Protein AF-A0A8J3HZW6-F1 (afdb_monomer_lite)

pLDDT: mean 71.27, std 12.31, range [46.78, 88.81]

Structure (mmCIF, N/CA/C/O backbone):
data_AF-A0A8J3HZW6-F1
#
_entry.id   AF-A0A8J3HZW6-F1
#
loop_
_atom_site.group_PDB
_atom_site.id
_atom_site.type_symbol
_atom_site.label_atom_id
_atom_site.label_alt_id
_atom_site.label_comp_id
_atom_site.label_asym_id
_atom_site.label_entity_id
_atom_site.label_seq_id
_atom_site.pdbx_PDB_ins_code
_atom_site.Cartn_x
_atom_site.Cartn_y
_atom_site.Cartn_z
_atom_site.occupancy
_atom_site.B_iso_or_equiv
_atom_site.auth_seq_id
_atom_site.auth_comp_id
_atom_site.auth_asym_id
_atom_site.auth_atom_id
_atom_site.pdbx_PDB_model_num
ATOM 1 N N . MET A 1 1 ? -16.064 56.228 13.243 1.00 58.09 1 MET A N 1
ATOM 2 C CA . MET A 1 1 ? -14.951 55.893 12.318 1.00 58.09 1 MET A CA 1
ATOM 3 C C . MET A 1 1 ? -13.876 54.961 12.899 1.00 58.09 1 MET A C 1
ATOM 5 O O . MET A 1 1 ? -13.275 54.224 12.129 1.00 58.09 1 MET A O 1
ATOM 9 N N . MET A 1 2 ? -13.614 54.930 14.215 1.00 52.06 2 MET A N 1
ATOM 10 C CA . MET A 1 2 ? -12.511 54.122 14.781 1.00 52.06 2 MET A CA 1
ATOM 11 C C . MET A 1 2 ? -12.819 52.610 14.908 1.00 52.06 2 MET A C 1
ATOM 13 O O . MET A 1 2 ? -11.917 51.790 14.765 1.00 52.06 2 MET A O 1
ATOM 17 N N . GLN A 1 3 ? -14.092 52.223 15.068 1.00 58.16 3 GLN A N 1
ATOM 18 C CA . GLN A 1 3 ? -14.517 50.814 15.179 1.00 58.16 3 GLN A CA 1
ATOM 19 C C . GLN A 1 3 ? -14.457 50.010 13.863 1.00 58.16 3 GLN A C 1
ATOM 21 O O . GLN A 1 3 ? -14.382 48.783 13.888 1.00 58.16 3 GLN A O 1
ATOM 26 N N . GLU A 1 4 ? -14.470 50.660 12.695 1.00 58.03 4 GLU A N 1
ATOM 27 C CA . GLU A 1 4 ? -14.373 49.948 11.410 1.00 58.03 4 GLU A CA 1
ATOM 28 C C . GLU A 1 4 ? -12.949 49.487 11.092 1.00 58.03 4 GLU A C 1
ATOM 30 O O . GLU A 1 4 ? -12.763 48.452 10.450 1.00 58.03 4 GLU A O 1
ATOM 35 N N . ARG A 1 5 ? -11.929 50.211 11.571 1.00 58.84 5 ARG A N 1
ATOM 36 C CA . ARG A 1 5 ? -10.522 49.854 11.336 1.00 58.84 5 ARG A CA 1
ATOM 37 C C . ARG A 1 5 ? -10.126 48.584 12.087 1.00 58.84 5 ARG A C 1
ATOM 39 O O . ARG A 1 5 ? -9.452 47.729 11.521 1.00 58.84 5 ARG A O 1
ATOM 46 N N . THR A 1 6 ? -10.611 48.416 13.316 1.00 59.19 6 THR A N 1
ATOM 47 C CA . THR A 1 6 ? -10.345 47.220 14.131 1.00 59.19 6 THR A CA 1
ATOM 48 C C . THR A 1 6 ? -11.049 45.981 13.577 1.00 59.19 6 THR A C 1
ATOM 50 O O . THR A 1 6 ? -10.452 44.906 13.526 1.00 59.19 6 THR A O 1
ATOM 53 N N . ARG A 1 7 ? -12.273 46.130 13.050 1.00 64.25 7 ARG A N 1
ATOM 54 C CA . ARG A 1 7 ? -12.992 45.038 12.368 1.00 64.25 7 ARG A CA 1
ATOM 55 C C . ARG A 1 7 ? -12.285 44.574 11.092 1.00 64.25 7 ARG A C 1
ATOM 57 O O . ARG A 1 7 ? -12.167 43.370 10.870 1.00 64.25 7 ARG A O 1
ATOM 64 N N . ARG A 1 8 ? -11.770 45.505 10.278 1.00 62.09 8 ARG A N 1
ATOM 65 C CA . ARG A 1 8 ? -11.026 45.170 9.049 1.00 62.09 8 ARG A CA 1
ATOM 66 C C . ARG A 1 8 ? -9.687 44.490 9.347 1.00 62.09 8 ARG A C 1
ATOM 68 O O . ARG A 1 8 ? -9.376 43.491 8.703 1.00 62.09 8 ARG A O 1
ATOM 75 N N . ALA A 1 9 ? -8.958 44.954 10.364 1.00 62.00 9 ALA A N 1
ATOM 76 C CA . ALA A 1 9 ? -7.706 44.332 10.798 1.00 62.00 9 ALA A CA 1
ATOM 77 C C . ALA A 1 9 ? -7.917 42.892 11.307 1.00 62.00 9 ALA A C 1
ATOM 79 O O . ALA A 1 9 ? -7.198 41.981 10.897 1.00 62.00 9 ALA A O 1
ATOM 80 N N . GLY A 1 10 ? -8.958 42.651 12.114 1.00 62.94 10 GLY A N 1
ATOM 81 C CA . GLY A 1 10 ? -9.297 41.305 12.594 1.00 62.94 10 GLY A CA 1
ATOM 82 C C . GLY A 1 10 ? -9.735 40.348 11.477 1.00 62.94 10 GLY A C 1
ATOM 83 O O . GLY A 1 10 ? -9.380 39.169 11.485 1.00 62.94 10 GLY A O 1
ATOM 84 N N . GLN A 1 11 ? -10.459 40.848 10.470 1.00 65.38 11 GLN A N 1
ATOM 85 C CA . GLN A 1 11 ? -10.840 40.048 9.301 1.00 65.38 11 GLN A CA 1
ATOM 86 C C . GLN A 1 11 ? -9.652 39.744 8.377 1.00 65.38 11 GLN A C 1
ATOM 88 O O . GLN A 1 11 ? -9.573 38.636 7.845 1.00 65.38 11 GLN A O 1
ATOM 93 N N . GLN A 1 12 ? -8.711 40.678 8.202 1.00 62.41 12 GLN A N 1
ATOM 94 C CA . GLN A 1 12 ? -7.478 40.432 7.445 1.00 62.41 12 GLN A CA 1
ATOM 95 C C . GLN A 1 12 ? -6.556 39.437 8.158 1.00 62.41 12 GLN A C 1
ATOM 97 O O . GLN A 1 12 ? -6.055 38.525 7.504 1.00 62.41 12 GLN A O 1
ATOM 102 N N . ALA A 1 13 ? -6.418 39.530 9.484 1.00 63.19 13 ALA A N 1
ATOM 103 C CA . ALA A 1 13 ? -5.663 38.561 10.279 1.00 63.19 13 ALA A CA 1
ATOM 104 C C . ALA A 1 13 ? -6.270 37.149 10.191 1.00 63.19 13 ALA A C 1
ATOM 106 O O . ALA A 1 13 ? -5.545 36.180 9.972 1.00 63.19 13 ALA A O 1
ATOM 107 N N . LYS A 1 14 ? -7.607 37.020 10.247 1.00 60.03 14 LYS A N 1
ATOM 108 C CA . LYS A 1 14 ? -8.288 35.731 10.023 1.00 60.03 14 LYS A CA 1
ATOM 109 C C . LYS A 1 14 ? -8.059 35.185 8.612 1.00 60.03 14 LYS A C 1
ATOM 111 O O . LYS A 1 14 ? -7.770 34.002 8.464 1.00 60.03 14 LYS A O 1
ATOM 116 N N . LYS A 1 15 ? -8.148 36.022 7.573 1.00 60.12 15 LYS A N 1
ATOM 117 C CA . LYS A 1 15 ? -7.901 35.588 6.185 1.00 60.12 15 LYS A CA 1
ATOM 118 C C . LYS A 1 15 ? -6.449 35.152 5.959 1.00 60.12 15 LYS A C 1
ATOM 120 O O . LYS A 1 15 ? -6.224 34.180 5.244 1.00 60.12 15 LYS A O 1
ATOM 125 N N . GLN A 1 16 ? -5.482 35.812 6.597 1.00 60.66 16 GLN A N 1
ATOM 126 C CA . GLN A 1 16 ? -4.070 35.419 6.549 1.00 60.66 16 GLN A CA 1
ATOM 127 C C . GLN A 1 16 ? -3.800 34.125 7.328 1.00 60.66 16 GLN A C 1
ATOM 129 O O . GLN A 1 16 ? -3.112 33.249 6.813 1.00 60.66 16 GLN A O 1
ATOM 134 N N . ALA A 1 17 ? -4.407 33.947 8.506 1.00 58.44 17 ALA A N 1
ATOM 135 C CA . ALA A 1 17 ? -4.304 32.706 9.278 1.00 58.44 17 ALA A CA 1
ATOM 136 C C . ALA A 1 17 ? -4.840 31.493 8.494 1.00 58.44 17 ALA A C 1
ATOM 138 O O . ALA A 1 17 ? -4.210 30.439 8.472 1.00 58.44 17 ALA A O 1
ATOM 139 N N . VAL A 1 18 ? -5.952 31.661 7.770 1.00 58.66 18 VAL A N 1
ATOM 140 C CA . VAL A 1 18 ? -6.509 30.617 6.889 1.00 58.66 18 VAL A CA 1
ATOM 141 C C . VAL A 1 18 ? -5.581 30.315 5.704 1.00 58.66 18 VAL A C 1
ATOM 143 O O . VAL A 1 18 ? -5.479 29.165 5.285 1.00 58.66 18 VAL A O 1
ATOM 146 N N . HIS A 1 19 ? -4.860 31.312 5.182 1.00 56.38 19 HIS A N 1
ATOM 147 C CA . HIS A 1 19 ? -3.911 31.111 4.082 1.00 56.38 19 HIS A CA 1
ATOM 148 C C . HIS A 1 19 ? -2.627 30.386 4.522 1.00 56.38 19 HIS A C 1
ATOM 150 O O . HIS A 1 19 ? -2.110 29.557 3.775 1.00 56.38 19 HIS A O 1
ATOM 156 N N . LEU A 1 20 ? -2.146 30.635 5.745 1.00 57.66 20 LEU A N 1
ATOM 157 C CA . LEU A 1 20 ? -0.976 29.954 6.321 1.00 57.66 20 LEU A CA 1
ATOM 158 C C . LEU A 1 20 ? -1.249 28.482 6.676 1.00 57.66 20 LEU A C 1
ATOM 160 O O . LEU A 1 20 ? -0.327 27.669 6.686 1.00 57.66 20 LEU A O 1
ATOM 164 N N . LEU A 1 21 ? -2.513 28.117 6.903 1.00 56.38 21 LEU A N 1
ATOM 165 C CA . LEU A 1 21 ? -2.958 26.733 7.107 1.00 56.38 21 LEU A CA 1
ATOM 166 C C . LEU A 1 21 ? -3.125 25.943 5.795 1.00 56.38 21 LEU A C 1
ATOM 168 O O . LEU A 1 21 ? -3.406 24.749 5.836 1.00 56.38 21 LEU A O 1
ATOM 172 N N . ARG A 1 22 ? -2.962 26.585 4.628 1.00 52.19 22 ARG A N 1
ATOM 173 C CA . ARG A 1 22 ? -3.269 25.993 3.313 1.00 52.19 22 ARG A CA 1
ATOM 174 C C . ARG A 1 22 ? -2.065 25.365 2.600 1.00 52.19 22 ARG A C 1
ATOM 176 O O . ARG A 1 22 ? -2.226 24.817 1.513 1.00 52.19 22 ARG A O 1
ATOM 183 N N . HIS A 1 23 ? -0.873 25.414 3.192 1.00 51.62 23 HIS A N 1
ATOM 184 C CA . HIS A 1 23 ? 0.273 24.666 2.679 1.00 51.62 23 HIS A CA 1
ATOM 185 C C . HIS A 1 23 ? 0.288 23.267 3.306 1.00 51.62 23 HIS A C 1
ATOM 187 O O . HIS A 1 23 ? 0.544 23.173 4.509 1.00 51.62 23 HIS A O 1
ATOM 193 N N . PRO A 1 24 ? 0.054 22.184 2.534 1.00 51.69 24 PRO A N 1
ATOM 194 C CA . PRO A 1 24 ? 0.265 20.837 3.043 1.00 51.69 24 PRO A CA 1
ATOM 195 C C . PRO A 1 24 ? 1.739 20.739 3.430 1.00 51.69 24 PRO A C 1
ATOM 197 O O . PRO A 1 24 ? 2.639 20.860 2.592 1.00 51.69 24 PRO A O 1
ATOM 200 N N . LYS A 1 25 ? 2.004 20.631 4.733 1.00 60.66 25 LYS A N 1
ATOM 201 C CA . LYS A 1 25 ? 3.372 20.567 5.243 1.00 60.66 25 LYS A CA 1
ATOM 202 C C . LYS A 1 25 ? 3.976 19.308 4.640 1.00 60.66 25 LYS A C 1
ATOM 204 O O . LYS A 1 25 ? 3.438 18.228 4.829 1.00 60.66 25 LYS A O 1
ATOM 209 N N . ARG A 1 26 ? 5.098 19.411 3.924 1.00 57.94 26 ARG A N 1
ATOM 210 C CA . ARG A 1 26 ? 5.786 18.248 3.316 1.00 57.94 26 ARG A CA 1
ATOM 211 C C . ARG A 1 26 ? 6.019 17.103 4.319 1.00 57.94 26 ARG A C 1
ATOM 213 O O . ARG A 1 26 ? 6.023 15.936 3.952 1.00 57.94 26 ARG A O 1
ATOM 220 N N . LEU A 1 27 ? 6.141 17.453 5.599 1.00 57.59 27 LEU A N 1
ATOM 221 C CA . LEU A 1 27 ? 6.213 16.521 6.722 1.00 57.59 27 LEU A CA 1
ATOM 222 C C . LEU A 1 27 ? 4.940 15.684 6.904 1.00 57.59 27 LEU A C 1
ATOM 224 O O . LEU A 1 27 ? 5.034 14.514 7.241 1.00 57.59 27 LEU A O 1
ATOM 228 N N . GLU A 1 28 ? 3.759 16.242 6.659 1.00 61.00 28 GLU A N 1
ATOM 229 C CA . GLU A 1 28 ? 2.468 15.558 6.768 1.00 61.00 28 GLU A CA 1
ATOM 230 C C . GLU A 1 28 ? 2.351 14.398 5.770 1.00 61.00 28 GLU A C 1
ATOM 232 O O . GLU A 1 28 ? 1.830 13.345 6.122 1.00 61.00 28 GLU A O 1
ATOM 237 N N . ILE A 1 29 ? 2.945 14.543 4.579 1.00 60.16 29 ILE A N 1
ATOM 238 C CA . ILE A 1 29 ? 3.052 13.479 3.567 1.00 60.16 29 ILE A CA 1
ATOM 239 C C . ILE A 1 29 ? 3.968 12.348 4.067 1.00 60.16 29 ILE A C 1
ATOM 241 O O . ILE A 1 29 ? 3.608 11.174 3.978 1.00 60.16 29 ILE A O 1
ATOM 245 N N . LEU A 1 30 ? 5.118 12.685 4.667 1.00 61.97 30 LEU A N 1
ATOM 246 C CA . LEU A 1 30 ? 6.028 11.700 5.270 1.00 61.97 30 LEU A CA 1
ATOM 247 C C . LEU A 1 30 ? 5.378 10.968 6.454 1.00 61.97 30 LEU A C 1
ATOM 249 O O . LEU A 1 30 ? 5.458 9.743 6.562 1.00 61.97 30 LEU A O 1
ATOM 253 N N . PHE A 1 31 ? 4.680 11.706 7.320 1.00 65.19 31 PHE A N 1
ATOM 254 C CA . PHE A 1 31 ? 3.903 11.127 8.414 1.00 65.19 31 PHE A CA 1
ATOM 255 C C . PHE A 1 31 ? 2.781 10.229 7.895 1.00 65.19 31 PHE A C 1
ATOM 257 O O . PHE A 1 31 ? 2.489 9.214 8.528 1.00 65.19 31 PHE A O 1
ATOM 264 N N . HIS A 1 32 ? 2.176 10.558 6.753 1.00 71.56 32 HIS A N 1
ATOM 265 C CA . HIS A 1 32 ? 1.175 9.712 6.118 1.00 71.56 32 HIS A CA 1
ATOM 266 C C . HIS A 1 32 ? 1.775 8.359 5.736 1.00 71.56 32 HIS A C 1
ATOM 268 O O . HIS A 1 32 ? 1.218 7.331 6.101 1.00 71.56 32 HIS A O 1
ATOM 274 N N . PHE A 1 33 ? 2.964 8.345 5.129 1.00 69.25 33 PHE A N 1
ATOM 275 C CA . PHE A 1 33 ? 3.650 7.108 4.744 1.00 69.25 33 PHE A CA 1
ATOM 276 C C . PHE A 1 33 ? 3.934 6.192 5.946 1.00 69.25 33 PHE A C 1
ATOM 278 O O . PHE A 1 33 ? 3.634 4.997 5.919 1.00 69.25 33 PHE A O 1
ATOM 285 N N . ILE A 1 34 ? 4.434 6.766 7.047 1.00 77.56 34 ILE A N 1
ATOM 286 C CA . ILE A 1 34 ? 4.693 6.031 8.297 1.00 77.56 34 ILE A CA 1
ATOM 287 C C . ILE A 1 34 ? 3.387 5.472 8.884 1.00 77.56 34 ILE A C 1
ATOM 289 O O . ILE A 1 34 ? 3.334 4.315 9.313 1.00 77.56 34 ILE A O 1
ATOM 293 N N . LYS A 1 35 ? 2.312 6.271 8.898 1.00 75.94 35 LYS A N 1
ATOM 294 C CA . LYS A 1 35 ? 1.003 5.841 9.410 1.00 75.94 35 LYS A CA 1
ATOM 295 C C . LYS A 1 35 ? 0.377 4.753 8.539 1.00 75.94 35 LYS A C 1
ATOM 297 O O . LYS A 1 35 ? -0.151 3.790 9.091 1.00 75.94 35 LYS A O 1
ATOM 302 N N . THR A 1 36 ? 0.501 4.846 7.217 1.00 78.31 36 THR A N 1
ATOM 303 C CA . THR A 1 36 ? 0.049 3.815 6.275 1.00 78.31 36 THR A CA 1
ATOM 304 C C . THR A 1 36 ? 0.795 2.503 6.502 1.00 78.31 36 THR A C 1
ATOM 306 O O . THR A 1 36 ? 0.163 1.455 6.610 1.00 78.31 36 THR A O 1
ATOM 309 N N . GLY A 1 37 ? 2.118 2.539 6.692 1.00 81.44 37 GLY A N 1
ATOM 310 C CA . GLY A 1 37 ? 2.889 1.341 7.046 1.00 81.44 37 GLY A CA 1
ATOM 311 C C . GLY A 1 37 ? 2.429 0.712 8.368 1.00 81.44 37 GLY A C 1
ATOM 312 O O . GLY A 1 37 ? 2.278 -0.507 8.474 1.00 81.44 37 GLY A O 1
ATOM 313 N N . LYS A 1 38 ? 2.125 1.541 9.375 1.00 83.50 38 LYS A N 1
ATOM 314 C CA . LYS A 1 38 ? 1.579 1.083 10.663 1.00 83.50 38 LYS A CA 1
ATOM 315 C C . LYS A 1 38 ? 0.184 0.460 10.514 1.00 83.50 38 LYS A C 1
ATOM 317 O O . LYS A 1 38 ? -0.088 -0.551 11.161 1.00 83.50 38 LYS A O 1
ATOM 322 N N . LEU A 1 39 ? -0.667 1.030 9.660 1.00 84.38 39 LEU A N 1
ATOM 323 C CA . LEU A 1 39 ? -1.996 0.511 9.328 1.00 84.38 39 LEU A CA 1
ATOM 324 C C . LEU A 1 39 ? -1.901 -0.867 8.670 1.00 84.38 39 LEU A C 1
ATOM 326 O O . LEU A 1 39 ? -2.501 -1.820 9.163 1.00 84.38 39 LEU A O 1
ATOM 330 N N . VAL A 1 40 ? -1.079 -0.993 7.624 1.00 84.62 40 VAL A N 1
ATOM 331 C CA . VAL A 1 40 ? -0.828 -2.270 6.937 1.00 84.62 40 VAL A CA 1
ATOM 332 C C . VAL A 1 40 ? -0.323 -3.319 7.926 1.00 84.62 40 VAL A C 1
ATOM 334 O O . VAL A 1 40 ? -0.853 -4.426 7.974 1.00 84.62 40 VAL A O 1
ATOM 337 N N . LYS A 1 41 ? 0.642 -2.968 8.785 1.00 86.50 41 LYS A N 1
ATOM 338 C CA . LYS A 1 41 ? 1.152 -3.887 9.811 1.00 86.50 41 LYS A CA 1
ATOM 339 C C . LYS A 1 41 ? 0.046 -4.373 10.753 1.00 86.50 41 LYS A C 1
ATOM 341 O O . LYS A 1 41 ? -0.012 -5.568 11.035 1.00 86.50 41 LYS A O 1
ATOM 346 N N . ARG A 1 42 ? -0.834 -3.484 11.237 1.00 85.56 42 ARG A N 1
ATOM 347 C CA . ARG A 1 42 ? -1.959 -3.880 12.106 1.00 85.56 42 ARG A CA 1
ATOM 348 C C . ARG A 1 42 ? -2.933 -4.813 11.383 1.00 85.56 42 ARG A C 1
ATOM 350 O O . ARG A 1 42 ? -3.306 -5.828 11.960 1.00 85.56 42 ARG A O 1
ATOM 357 N N . LEU A 1 43 ? -3.254 -4.538 10.119 1.00 84.56 43 LEU A N 1
ATOM 358 C CA . LEU A 1 43 ? -4.123 -5.393 9.299 1.00 84.56 43 LEU A CA 1
ATOM 359 C C . LEU A 1 43 ? -3.522 -6.784 9.044 1.00 84.56 43 LEU A C 1
ATOM 361 O O . LEU A 1 43 ? -4.231 -7.789 9.083 1.00 84.56 43 LEU A O 1
ATOM 365 N N . LEU A 1 44 ? -2.208 -6.866 8.822 1.00 85.31 44 LEU A N 1
ATOM 366 C CA . LEU A 1 44 ? -1.518 -8.143 8.627 1.00 85.31 44 LEU A CA 1
ATOM 367 C C . LEU A 1 44 ? -1.470 -8.986 9.910 1.00 85.31 44 LEU A C 1
ATOM 369 O O . LEU A 1 44 ? -1.555 -10.213 9.839 1.00 85.31 44 LEU A O 1
ATOM 373 N N . VAL A 1 45 ? -1.387 -8.354 11.082 1.00 88.81 45 VAL A N 1
ATOM 374 C CA . VAL A 1 45 ? -1.360 -9.051 12.381 1.00 88.81 45 VAL A CA 1
ATOM 375 C C . VAL A 1 45 ? -2.769 -9.388 12.891 1.00 88.81 45 VAL A C 1
ATOM 377 O O . VAL A 1 45 ? -2.928 -10.380 13.600 1.00 88.81 45 VAL A O 1
ATOM 380 N N . ASP A 1 46 ? -3.808 -8.643 12.498 1.00 86.00 46 ASP 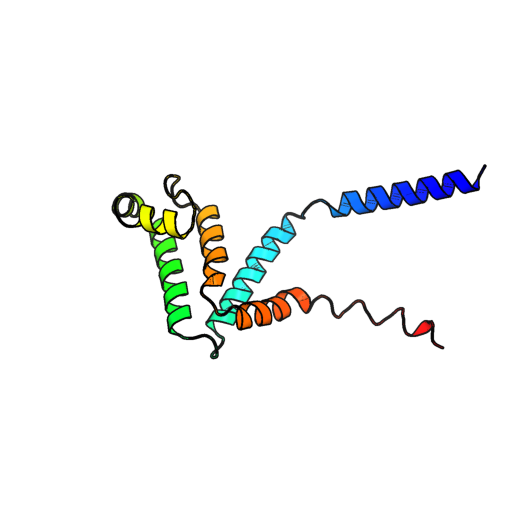A N 1
ATOM 381 C CA . ASP A 1 46 ? -5.182 -8.871 12.965 1.00 86.00 46 ASP A CA 1
ATOM 382 C C . ASP A 1 46 ? -5.698 -10.260 12.549 1.00 86.00 46 ASP A C 1
ATOM 384 O O . ASP A 1 46 ? -5.786 -10.594 11.365 1.00 86.00 46 ASP A O 1
ATOM 388 N N . ARG A 1 47 ? -6.042 -11.098 13.532 1.00 86.12 47 ARG A N 1
ATOM 389 C CA . ARG A 1 47 ? -6.520 -12.473 13.322 1.00 86.12 47 ARG A CA 1
ATOM 390 C C . ARG A 1 47 ? -7.892 -12.528 12.639 1.00 86.12 47 ARG A C 1
ATOM 392 O O . ARG A 1 47 ? -8.213 -13.549 12.040 1.00 86.12 47 ARG A O 1
ATOM 399 N N . ARG A 1 48 ? -8.676 -11.445 12.703 1.00 87.12 48 ARG A N 1
ATOM 400 C CA . ARG A 1 48 ? -10.002 -11.329 12.073 1.00 87.12 48 ARG A CA 1
ATOM 401 C C . ARG A 1 48 ? -9.912 -11.159 10.555 1.00 87.12 48 ARG A C 1
ATOM 403 O O . ARG A 1 48 ? -10.862 -11.474 9.845 1.00 87.12 48 ARG A O 1
ATOM 410 N N . VAL A 1 49 ? -8.765 -10.705 10.042 1.00 86.06 49 VAL A N 1
ATOM 411 C CA . VAL A 1 49 ? -8.532 -10.569 8.601 1.00 86.06 49 VAL A CA 1
ATOM 412 C C . VAL A 1 49 ? -8.233 -11.949 7.992 1.00 86.06 49 VAL A C 1
ATOM 414 O O . VAL A 1 49 ? -7.279 -12.605 8.423 1.00 86.06 49 VAL A O 1
ATOM 417 N N . PRO A 1 50 ? -8.979 -12.387 6.957 1.00 87.88 50 PRO A N 1
ATOM 418 C CA . PRO A 1 50 ? -8.757 -13.675 6.303 1.00 87.8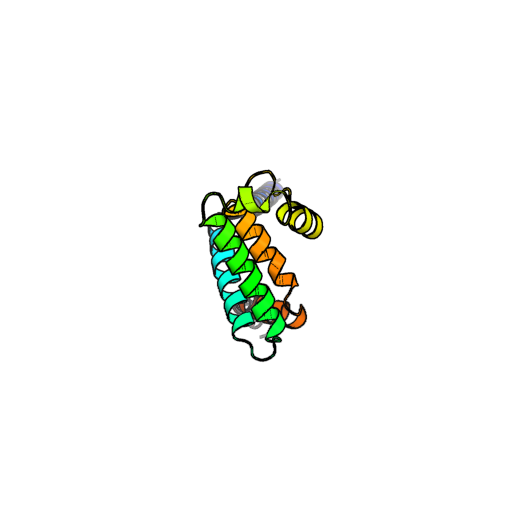8 50 PRO A CA 1
ATOM 419 C C . PRO A 1 50 ? -7.320 -13.847 5.799 1.00 87.88 50 PRO A C 1
ATOM 421 O O . PRO A 1 50 ? -6.785 -12.968 5.118 1.00 87.88 50 PRO A O 1
ATOM 424 N N . ALA A 1 51 ? -6.720 -15.012 6.061 1.00 87.88 51 ALA A N 1
ATOM 425 C CA . ALA A 1 51 ? -5.351 -15.323 5.639 1.00 87.88 51 ALA A CA 1
ATOM 426 C C . ALA A 1 51 ? -5.162 -15.187 4.119 1.00 87.88 51 ALA A C 1
ATOM 428 O O . ALA A 1 51 ? -4.155 -14.642 3.679 1.00 87.88 51 ALA A O 1
ATOM 429 N N . LEU A 1 52 ? -6.169 -15.575 3.327 1.00 87.06 52 LEU A N 1
ATOM 430 C CA . LEU A 1 52 ? -6.141 -15.439 1.869 1.00 87.06 52 LEU A CA 1
ATOM 431 C C . LEU A 1 52 ? -5.919 -13.988 1.417 1.00 87.06 52 LEU A C 1
ATOM 433 O O . LEU A 1 52 ? -5.136 -13.746 0.507 1.00 87.06 52 LEU A O 1
ATOM 437 N N . ARG A 1 53 ? -6.547 -13.009 2.082 1.00 85.69 53 ARG A N 1
ATOM 438 C CA . ARG A 1 53 ? -6.377 -11.584 1.749 1.00 85.69 53 ARG A CA 1
ATOM 439 C C . ARG A 1 53 ? -4.983 -11.078 2.115 1.00 85.69 53 ARG A C 1
ATOM 441 O O . ARG A 1 53 ? -4.414 -10.283 1.377 1.00 85.69 53 ARG A O 1
ATOM 448 N N . LYS A 1 54 ? -4.409 -11.577 3.214 1.00 87.62 54 LYS A N 1
ATOM 449 C CA . LYS A 1 54 ? -3.027 -11.264 3.618 1.00 87.62 54 LYS A CA 1
ATOM 450 C C . LYS A 1 54 ? -2.016 -11.826 2.626 1.00 87.62 54 LYS A C 1
ATOM 452 O O . LYS A 1 54 ? -1.083 -11.122 2.260 1.00 87.62 54 LYS A O 1
ATOM 457 N N . VAL A 1 55 ? -2.225 -13.067 2.182 1.00 87.75 55 VAL A N 1
ATOM 458 C CA . VAL A 1 55 ? -1.385 -13.717 1.168 1.00 87.75 55 VAL A CA 1
ATOM 459 C C . VAL A 1 55 ? -1.526 -13.010 -0.176 1.00 87.75 55 VAL A C 1
ATOM 461 O O . VAL A 1 55 ? -0.513 -12.728 -0.797 1.00 87.75 55 VAL A O 1
ATOM 464 N N . ALA A 1 56 ? -2.741 -12.644 -0.595 1.00 86.94 56 ALA A N 1
ATOM 465 C CA . ALA A 1 56 ? -2.955 -11.876 -1.821 1.00 86.94 56 ALA A CA 1
ATOM 466 C C . ALA A 1 56 ? -2.255 -10.508 -1.767 1.00 86.94 56 ALA A C 1
ATOM 468 O O . ALA A 1 56 ? -1.525 -10.154 -2.688 1.00 86.94 56 ALA A O 1
ATOM 469 N N . PHE A 1 57 ? -2.407 -9.768 -0.663 1.00 86.31 57 PHE A N 1
ATOM 470 C CA . PHE A 1 57 ? -1.716 -8.494 -0.461 1.00 86.31 57 PHE A CA 1
ATOM 471 C C . PHE A 1 57 ? -0.192 -8.665 -0.478 1.00 86.31 57 PHE A C 1
ATOM 473 O O . PHE A 1 57 ? 0.499 -7.997 -1.242 1.00 86.31 57 PHE A O 1
ATOM 480 N N . GLY A 1 58 ? 0.336 -9.587 0.330 1.00 86.56 58 GLY A N 1
ATOM 481 C CA . GLY A 1 58 ? 1.773 -9.848 0.409 1.00 86.56 58 GLY A CA 1
ATOM 482 C C . GLY A 1 58 ? 2.355 -10.340 -0.915 1.00 86.56 58 GLY A C 1
ATOM 483 O O . GLY A 1 58 ? 3.438 -9.909 -1.293 1.00 86.56 58 GLY A O 1
ATOM 484 N N . GLY A 1 59 ? 1.619 -11.182 -1.642 1.00 86.69 59 GLY A N 1
ATOM 485 C CA . GLY A 1 59 ? 2.011 -11.710 -2.944 1.00 86.69 59 GLY A CA 1
ATOM 486 C C . GLY A 1 59 ? 2.121 -10.620 -4.002 1.00 86.69 59 GLY A C 1
ATOM 487 O O . GLY A 1 59 ? 3.131 -10.554 -4.694 1.00 86.69 59 GLY A O 1
ATOM 488 N N . VAL A 1 60 ? 1.140 -9.718 -4.088 1.00 84.31 60 VAL A N 1
ATOM 489 C CA . VAL A 1 60 ? 1.206 -8.605 -5.046 1.00 84.31 60 VAL A CA 1
ATOM 490 C C . VAL A 1 60 ? 2.282 -7.594 -4.649 1.00 84.31 60 VAL A C 1
ATOM 492 O O . VAL A 1 60 ? 3.021 -7.142 -5.516 1.00 84.31 60 VAL A O 1
ATOM 495 N N . VAL A 1 61 ? 2.449 -7.280 -3.359 1.00 85.00 61 VAL A N 1
ATOM 496 C CA . VAL A 1 61 ? 3.548 -6.406 -2.905 1.00 85.00 61 VAL A CA 1
ATOM 497 C C . VAL A 1 61 ? 4.910 -7.016 -3.245 1.00 85.00 61 VAL A C 1
ATOM 499 O O . VAL A 1 61 ? 5.772 -6.317 -3.770 1.00 85.00 61 VAL A O 1
ATOM 502 N N . ALA A 1 62 ? 5.103 -8.312 -2.990 1.00 87.31 62 ALA A N 1
ATOM 503 C CA . ALA A 1 62 ? 6.338 -9.012 -3.331 1.00 87.31 62 ALA A CA 1
ATOM 504 C C . ALA A 1 62 ? 6.572 -9.053 -4.847 1.00 87.31 62 ALA A C 1
ATOM 506 O O . ALA A 1 62 ? 7.694 -8.837 -5.291 1.00 87.31 62 ALA A O 1
ATOM 507 N N . PHE A 1 63 ? 5.521 -9.271 -5.639 1.00 85.44 63 PHE A N 1
ATOM 508 C CA . PHE A 1 63 ? 5.587 -9.240 -7.098 1.00 85.44 63 PHE A CA 1
ATOM 509 C C . PHE A 1 63 ? 5.977 -7.854 -7.631 1.00 85.44 63 PHE A C 1
ATOM 511 O O . PHE A 1 63 ? 6.876 -7.749 -8.460 1.00 85.44 63 PHE A O 1
ATOM 518 N N . LEU A 1 64 ? 5.371 -6.783 -7.111 1.00 82.25 64 LEU A N 1
ATOM 519 C CA . LEU A 1 64 ? 5.727 -5.408 -7.473 1.00 82.25 64 LEU A CA 1
ATOM 520 C C . LEU A 1 64 ? 7.161 -5.056 -7.049 1.00 82.25 64 LEU A C 1
ATOM 522 O O . LEU A 1 64 ? 7.873 -4.393 -7.793 1.00 82.25 64 LEU A O 1
ATOM 526 N N . LEU A 1 65 ? 7.615 -5.524 -5.883 1.00 85.81 65 LEU A N 1
ATOM 527 C CA . LEU A 1 65 ? 9.013 -5.363 -5.472 1.00 85.81 65 LEU A CA 1
ATOM 528 C C . LEU A 1 65 ? 9.970 -6.144 -6.376 1.00 85.81 65 LEU A C 1
ATOM 530 O O . LEU A 1 65 ? 11.039 -5.636 -6.692 1.00 85.81 65 LEU A O 1
ATOM 534 N N . ALA A 1 66 ? 9.601 -7.353 -6.803 1.00 85.38 66 ALA A N 1
ATOM 535 C CA . ALA A 1 66 ? 10.397 -8.134 -7.743 1.00 85.38 66 ALA A CA 1
ATOM 536 C C . ALA A 1 66 ? 10.523 -7.410 -9.090 1.00 85.38 66 ALA A C 1
ATOM 538 O O . ALA A 1 66 ? 11.630 -7.302 -9.600 1.00 85.38 66 ALA A O 1
ATOM 539 N N . LEU A 1 67 ? 9.429 -6.844 -9.610 1.00 82.00 67 LEU A N 1
ATOM 540 C CA . LEU A 1 67 ? 9.449 -5.992 -10.805 1.00 82.00 67 LEU A CA 1
ATOM 541 C C . LEU A 1 67 ? 10.377 -4.782 -10.653 1.00 82.00 67 LEU A C 1
ATOM 543 O O . LEU A 1 67 ? 11.072 -4.435 -11.596 1.00 82.00 67 LEU A O 1
ATOM 547 N N . LEU A 1 68 ? 10.401 -4.160 -9.472 1.00 82.62 68 LEU A N 1
ATOM 548 C CA . LEU A 1 68 ? 11.178 -2.945 -9.222 1.00 82.62 68 LEU A CA 1
ATOM 549 C C . LEU A 1 68 ? 12.672 -3.205 -8.965 1.00 82.62 68 LEU A C 1
ATOM 551 O O . LEU A 1 68 ? 13.508 -2.346 -9.233 1.00 82.62 68 LEU A O 1
ATOM 555 N N . LEU A 1 69 ? 13.013 -4.355 -8.378 1.00 85.50 69 LEU A N 1
ATOM 556 C CA . LEU A 1 69 ? 14.378 -4.679 -7.949 1.00 85.50 69 LEU A CA 1
ATOM 557 C C . LEU A 1 69 ? 15.123 -5.593 -8.924 1.00 85.50 69 LEU A C 1
ATOM 559 O O . LEU A 1 69 ? 16.353 -5.618 -8.894 1.00 85.50 69 LEU A O 1
ATOM 563 N N . ILE A 1 70 ? 14.403 -6.367 -9.741 1.00 84.81 70 ILE A N 1
ATOM 564 C CA . ILE A 1 70 ? 14.997 -7.268 -10.727 1.00 84.81 70 ILE A CA 1
ATOM 565 C C . ILE A 1 70 ? 15.017 -6.540 -12.076 1.00 84.81 70 ILE A C 1
ATOM 567 O O . ILE A 1 70 ? 13.959 -6.388 -12.692 1.00 84.81 70 ILE A O 1
ATOM 571 N N . PRO A 1 71 ? 16.196 -6.104 -12.553 1.00 73.81 71 PRO A N 1
ATOM 572 C CA . PRO A 1 71 ? 16.304 -5.488 -13.869 1.00 73.81 71 PRO A CA 1
ATOM 573 C C . PRO A 1 71 ? 15.826 -6.463 -14.955 1.00 73.81 71 PRO A C 1
ATOM 575 O O . PRO A 1 71 ? 15.965 -7.678 -14.813 1.00 73.8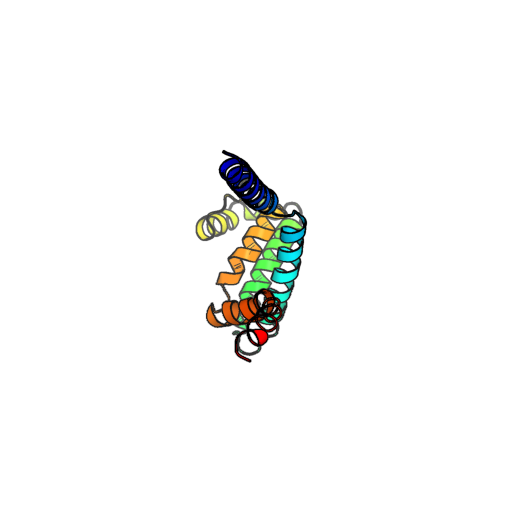1 71 PRO A O 1
ATOM 578 N N . ASP A 1 72 ? 15.231 -5.924 -16.020 1.00 76.62 72 ASP A N 1
ATOM 579 C CA . ASP A 1 72 ? 14.693 -6.650 -17.184 1.00 76.62 72 ASP A CA 1
ATOM 580 C C . ASP A 1 72 ? 13.456 -7.539 -16.932 1.00 76.62 72 ASP A C 1
ATOM 582 O O . ASP A 1 72 ? 12.880 -8.085 -17.880 1.00 76.62 72 ASP A O 1
ATOM 586 N N . LEU A 1 73 ? 12.969 -7.650 -15.689 1.00 75.81 73 LEU A N 1
ATOM 587 C CA . LEU A 1 73 ? 11.749 -8.412 -15.393 1.00 75.81 73 LEU A CA 1
ATOM 588 C C . LEU A 1 73 ? 10.499 -7.748 -15.988 1.00 75.81 73 LEU A C 1
ATOM 590 O O . LEU A 1 73 ? 9.580 -8.423 -16.453 1.00 75.81 73 LEU A O 1
ATOM 594 N N . GLU A 1 74 ? 10.479 -6.419 -16.009 1.00 69.94 74 GLU A N 1
ATOM 595 C CA . GLU A 1 74 ? 9.428 -5.627 -16.644 1.00 69.94 74 GLU A CA 1
ATOM 596 C C . GLU A 1 74 ? 9.359 -5.865 -18.155 1.00 69.94 74 GLU A C 1
ATOM 598 O O . GLU A 1 74 ? 8.267 -6.038 -18.684 1.00 69.94 74 GLU A O 1
ATOM 603 N N . VAL A 1 75 ? 10.502 -5.991 -18.835 1.00 72.62 75 VAL A N 1
ATOM 604 C CA . VAL A 1 75 ? 10.570 -6.274 -20.278 1.00 72.62 75 VAL A CA 1
ATOM 605 C C . VAL A 1 75 ? 10.017 -7.667 -20.579 1.00 72.62 75 VAL A C 1
ATOM 607 O O . VAL A 1 75 ? 9.260 -7.844 -21.534 1.00 72.62 75 VAL A O 1
ATOM 610 N N . LEU A 1 76 ? 10.332 -8.648 -19.727 1.00 77.06 76 LEU A N 1
ATOM 611 C CA . LEU A 1 76 ? 9.814 -10.013 -19.841 1.00 77.06 76 LEU A CA 1
ATOM 612 C C . LEU A 1 76 ? 8.285 -10.079 -19.664 1.00 77.06 76 LEU A C 1
ATOM 614 O O . LEU A 1 76 ? 7.621 -10.913 -20.280 1.00 77.06 76 LEU A O 1
ATOM 618 N N . LEU A 1 77 ? 7.722 -9.205 -18.825 1.00 72.75 77 LEU A N 1
ATOM 619 C CA . LEU A 1 77 ? 6.308 -9.218 -18.433 1.00 72.75 77 LEU A CA 1
ATOM 620 C C . LEU A 1 77 ? 5.446 -8.162 -19.148 1.00 72.75 77 LEU A C 1
ATOM 622 O O . LEU A 1 77 ? 4.213 -8.239 -19.083 1.00 72.75 77 LEU A O 1
ATOM 626 N N . ALA A 1 78 ? 6.067 -7.222 -19.865 1.00 69.19 78 ALA A N 1
ATOM 627 C CA . ALA A 1 78 ? 5.418 -6.123 -20.583 1.00 69.19 78 ALA A CA 1
ATOM 628 C C . ALA A 1 78 ? 4.396 -6.587 -21.621 1.00 69.19 78 ALA A C 1
ATOM 630 O O . ALA A 1 78 ? 3.386 -5.921 -21.824 1.00 69.19 78 ALA A O 1
ATOM 631 N N . GLY A 1 79 ? 4.622 -7.744 -22.246 1.00 68.38 79 GLY A N 1
ATOM 632 C CA . GLY A 1 79 ? 3.734 -8.264 -23.287 1.00 68.38 79 GLY A CA 1
ATOM 633 C C . GLY A 1 79 ? 2.535 -9.074 -22.786 1.00 68.38 79 GLY A C 1
ATOM 634 O O . GLY A 1 79 ? 1.637 -9.354 -23.573 1.00 68.38 79 GLY A O 1
ATOM 635 N N . THR A 1 80 ? 2.510 -9.496 -21.519 1.00 71.38 80 THR A N 1
ATOM 636 C CA . THR A 1 80 ? 1.556 -10.522 -21.050 1.00 71.38 80 THR A CA 1
ATOM 637 C C . THR A 1 80 ? 0.824 -10.139 -19.774 1.00 71.38 80 THR A C 1
ATOM 639 O O . THR A 1 80 ? -0.386 -10.327 -19.683 1.00 71.38 80 THR A O 1
ATOM 642 N N . VAL A 1 81 ? 1.536 -9.598 -18.786 1.00 69.62 81 VAL A N 1
ATOM 643 C CA . VAL A 1 81 ? 1.003 -9.406 -17.431 1.00 69.62 81 VAL A CA 1
ATOM 644 C C . VAL A 1 81 ? 0.745 -7.932 -17.136 1.00 69.62 81 VAL A C 1
ATOM 646 O O . VAL A 1 81 ? -0.303 -7.592 -16.586 1.00 69.62 81 VAL A O 1
ATOM 649 N N . LEU A 1 82 ? 1.657 -7.042 -17.540 1.00 68.94 82 LEU A N 1
ATOM 650 C CA . LEU A 1 82 ? 1.517 -5.604 -17.286 1.00 68.94 82 LEU A CA 1
ATOM 651 C C . LEU A 1 82 ? 0.266 -4.971 -17.931 1.00 68.94 82 LEU A C 1
ATOM 653 O O . LEU A 1 82 ? -0.379 -4.187 -17.239 1.00 68.94 82 LEU A O 1
ATOM 657 N N . PRO A 1 83 ? -0.173 -5.323 -19.157 1.00 70.50 83 PRO A N 1
ATOM 658 C CA . PRO A 1 83 ? -1.378 -4.731 -19.748 1.00 70.50 83 PRO A CA 1
ATOM 659 C C . PRO A 1 83 ? -2.645 -5.041 -18.940 1.00 70.50 83 PRO A C 1
ATOM 661 O O . PRO A 1 83 ? -3.447 -4.152 -18.667 1.00 70.50 83 PRO A O 1
ATOM 664 N N . VAL A 1 84 ? -2.780 -6.289 -18.480 1.00 73.81 84 VAL A N 1
ATOM 665 C CA . VAL A 1 84 ? -3.934 -6.747 -17.691 1.00 73.81 84 VAL A CA 1
ATOM 666 C C . VAL A 1 84 ? -3.963 -6.063 -16.325 1.00 73.81 84 VAL A C 1
ATOM 668 O O . VAL A 1 84 ? -5.006 -5.597 -15.872 1.00 73.81 84 VAL A O 1
ATOM 671 N N . ILE A 1 85 ? -2.808 -5.970 -15.662 1.00 68.25 85 ILE A N 1
ATOM 672 C CA . ILE A 1 85 ? -2.686 -5.286 -14.370 1.00 68.25 85 ILE A CA 1
ATOM 673 C C . ILE A 1 85 ? -2.968 -3.784 -14.530 1.00 68.25 85 ILE A C 1
ATOM 675 O O . ILE A 1 85 ? -3.680 -3.211 -13.704 1.00 68.25 85 ILE A O 1
ATOM 679 N N . GLY A 1 86 ? -2.450 -3.162 -15.592 1.00 66.12 86 GLY A N 1
ATOM 680 C CA . GLY A 1 86 ? -2.657 -1.749 -15.904 1.00 66.12 86 GLY A CA 1
ATOM 681 C C . GLY A 1 86 ? -4.127 -1.409 -16.149 1.00 66.12 86 GLY A C 1
ATOM 682 O O . GLY A 1 86 ? -4.615 -0.414 -15.617 1.00 66.12 86 GLY A O 1
ATOM 683 N N . GLU A 1 87 ? -4.861 -2.268 -16.859 1.00 70.81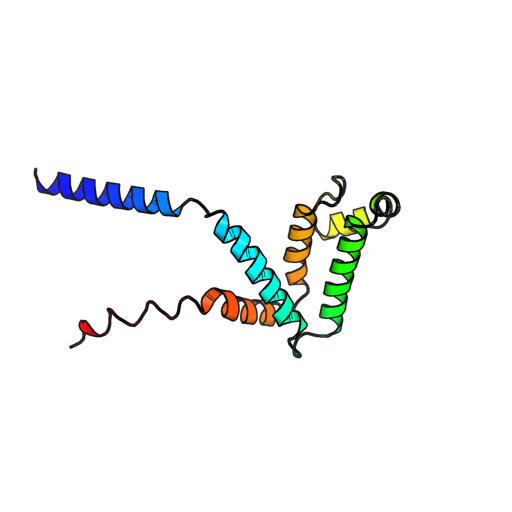 87 GLU A N 1
ATOM 684 C CA . GLU A 1 87 ? -6.296 -2.096 -17.118 1.00 70.81 87 GLU A CA 1
ATOM 685 C C . GLU A 1 87 ? -7.140 -2.248 -15.844 1.00 70.81 87 GLU A C 1
ATOM 687 O O . GLU A 1 87 ? -7.994 -1.409 -15.558 1.00 70.81 87 GLU A O 1
ATOM 692 N N . VAL A 1 88 ? -6.858 -3.263 -15.019 1.00 67.81 88 VAL A N 1
ATOM 693 C CA . VAL A 1 88 ? -7.586 -3.491 -13.756 1.00 67.81 88 VAL A CA 1
ATOM 694 C C . VAL A 1 88 ? -7.364 -2.351 -12.758 1.00 67.81 88 VAL A C 1
ATOM 696 O O . VAL A 1 88 ? -8.248 -2.042 -11.956 1.00 67.81 88 VAL A O 1
ATOM 699 N N . LEU A 1 89 ? -6.183 -1.733 -12.778 1.00 64.00 89 LEU A N 1
ATOM 700 C CA . LEU A 1 89 ? -5.782 -0.739 -11.781 1.00 64.00 89 LEU A CA 1
ATOM 701 C C . LEU A 1 89 ? -5.848 0.701 -12.301 1.00 64.00 89 LEU A C 1
ATOM 703 O O . LEU A 1 89 ? -5.727 1.626 -11.498 1.00 64.00 89 LEU A O 1
ATOM 707 N N . GLY A 1 90 ? -6.122 0.892 -13.595 1.00 61.91 90 GLY A N 1
ATOM 708 C CA . GLY A 1 90 ? -6.317 2.193 -14.234 1.00 61.91 90 GLY A CA 1
ATOM 709 C C . GLY A 1 90 ? -5.046 3.040 -14.314 1.00 61.91 90 GLY A C 1
ATOM 710 O O . GLY A 1 90 ? -5.142 4.267 -14.312 1.00 61.91 90 GLY A O 1
ATOM 711 N N . ILE A 1 91 ? -3.865 2.411 -14.322 1.00 61.66 91 ILE A N 1
ATOM 712 C CA . ILE A 1 91 ? -2.571 3.105 -14.311 1.00 61.66 91 ILE A CA 1
ATOM 713 C C . ILE A 1 91 ? -1.750 2.662 -15.534 1.00 61.66 91 ILE A C 1
ATOM 715 O O . ILE A 1 91 ? -1.541 1.458 -15.700 1.00 61.66 91 ILE A O 1
ATOM 719 N N . PRO A 1 92 ? -1.269 3.606 -16.368 1.00 60.41 92 PRO A N 1
ATOM 720 C CA . PRO A 1 92 ? -0.364 3.316 -17.478 1.00 60.41 92 PRO A CA 1
ATOM 721 C C . PRO A 1 92 ? 0.975 2.790 -16.938 1.00 60.41 92 PRO A C 1
ATOM 723 O O . PRO A 1 92 ? 1.750 3.529 -16.332 1.00 60.41 92 PRO A O 1
ATOM 726 N N . LEU A 1 93 ? 1.210 1.482 -17.086 1.00 63.19 93 LEU A N 1
ATOM 727 C CA . LEU A 1 93 ? 2.444 0.799 -16.662 1.00 63.19 93 LEU A CA 1
ATOM 728 C C . LEU A 1 93 ? 3.558 0.871 -17.721 1.00 63.19 93 LEU A C 1
ATOM 730 O O . LEU A 1 93 ? 4.671 0.410 -17.486 1.00 63.19 93 LEU A O 1
ATOM 734 N N . ASP A 1 94 ? 3.272 1.471 -18.873 1.00 57.72 94 ASP A N 1
ATOM 735 C CA . ASP A 1 94 ? 4.189 1.723 -19.987 1.00 57.72 94 ASP A CA 1
ATOM 736 C C . ASP A 1 94 ? 5.284 2.755 -19.664 1.00 57.72 94 ASP A C 1
ATOM 738 O O . ASP A 1 94 ? 6.275 2.836 -20.386 1.00 57.72 94 ASP A O 1
ATOM 742 N N . ALA A 1 95 ? 5.162 3.490 -18.552 1.00 59.41 95 ALA A N 1
ATOM 743 C CA . ALA A 1 95 ? 6.193 4.409 -18.061 1.00 59.41 95 ALA A CA 1
ATOM 744 C C . ALA A 1 95 ? 7.322 3.727 -17.251 1.00 59.41 95 ALA A C 1
ATOM 746 O O . ALA A 1 95 ? 8.270 4.402 -16.849 1.00 59.41 95 ALA A O 1
ATOM 747 N N . GLY A 1 96 ? 7.243 2.411 -17.022 1.00 63.94 96 GLY A N 1
ATOM 748 C CA . GLY A 1 96 ? 8.121 1.698 -16.091 1.00 63.94 96 GLY A CA 1
ATOM 749 C C . GLY A 1 96 ? 7.633 1.824 -14.645 1.00 63.94 96 GLY A C 1
ATOM 750 O O . GLY A 1 96 ? 6.954 2.782 -14.265 1.00 63.94 96 GLY A O 1
ATOM 751 N N . LEU A 1 97 ? 7.930 0.818 -13.823 1.00 73.00 97 LEU A N 1
ATOM 752 C CA . LEU A 1 97 ? 7.549 0.840 -12.413 1.00 73.00 97 LEU A CA 1
ATOM 753 C C . LEU A 1 97 ? 8.568 1.682 -11.635 1.00 73.00 97 LEU A C 1
ATOM 755 O O . LEU A 1 97 ? 9.715 1.280 -11.486 1.00 73.00 97 LEU A O 1
ATOM 759 N N . ASP A 1 98 ? 8.154 2.833 -11.103 1.00 76.94 98 ASP A N 1
ATOM 760 C CA . ASP A 1 98 ? 8.972 3.639 -10.189 1.00 76.94 98 ASP A CA 1
ATOM 761 C C . ASP A 1 98 ? 8.459 3.564 -8.735 1.00 76.94 98 ASP A C 1
ATOM 763 O O . ASP A 1 98 ? 7.399 3.001 -8.437 1.00 76.94 98 ASP A O 1
ATOM 767 N N . TRP A 1 99 ? 9.210 4.142 -7.791 1.00 78.62 99 TRP A N 1
ATOM 768 C CA . TRP A 1 99 ? 8.837 4.153 -6.370 1.00 78.62 99 TRP A CA 1
ATOM 769 C C . TRP A 1 99 ? 7.509 4.876 -6.082 1.00 78.62 99 TRP A C 1
ATOM 771 O O . TRP A 1 99 ? 6.838 4.551 -5.098 1.00 78.62 99 TRP A O 1
ATOM 781 N N . ALA A 1 100 ? 7.113 5.848 -6.908 1.00 78.56 100 ALA A N 1
ATOM 782 C CA . ALA A 1 100 ? 5.858 6.576 -6.752 1.00 78.56 100 ALA A CA 1
ATOM 783 C C . ALA A 1 100 ? 4.668 5.739 -7.245 1.00 78.56 100 ALA A C 1
ATOM 785 O O . ALA A 1 100 ? 3.667 5.627 -6.532 1.00 78.56 100 ALA A O 1
ATOM 786 N N . VAL A 1 101 ? 4.799 5.085 -8.401 1.00 77.81 101 VAL A N 1
ATOM 787 C CA . VAL A 1 101 ? 3.829 4.116 -8.925 1.00 77.81 101 VAL A CA 1
ATOM 788 C C . VAL A 1 101 ? 3.690 2.957 -7.940 1.00 77.81 101 VAL A C 1
ATOM 790 O O . VAL A 1 101 ? 2.574 2.621 -7.550 1.00 77.81 101 VAL A O 1
ATOM 793 N N . PHE A 1 102 ? 4.797 2.421 -7.420 1.00 80.94 102 PHE A N 1
ATOM 794 C CA . PHE A 1 102 ? 4.772 1.403 -6.368 1.00 80.94 102 PHE A CA 1
ATOM 795 C C . PHE A 1 102 ? 3.971 1.857 -5.137 1.00 80.94 102 PHE A C 1
ATOM 797 O O . PHE A 1 102 ? 3.107 1.123 -4.653 1.00 80.94 102 PHE A O 1
ATOM 804 N N . ALA A 1 103 ? 4.207 3.075 -4.640 1.00 78.88 103 ALA A N 1
ATOM 805 C CA . ALA A 1 103 ? 3.470 3.617 -3.500 1.00 78.88 103 ALA A CA 1
ATOM 806 C C . ALA A 1 103 ? 1.966 3.778 -3.791 1.00 78.88 103 ALA A C 1
ATOM 808 O O . ALA A 1 103 ? 1.127 3.475 -2.934 1.00 78.88 103 ALA A O 1
ATOM 809 N N . LEU A 1 104 ? 1.608 4.216 -5.000 1.00 79.81 104 LEU A N 1
ATOM 810 C CA . LEU A 1 104 ? 0.218 4.339 -5.435 1.00 79.81 104 LEU A CA 1
ATOM 811 C C . LEU A 1 104 ? -0.468 2.967 -5.487 1.00 79.81 104 LEU A C 1
ATOM 813 O O . LEU A 1 104 ? -1.570 2.798 -4.965 1.00 79.81 104 LEU A O 1
ATOM 817 N N . PHE A 1 105 ? 0.209 1.959 -6.036 1.00 78.81 105 PHE A N 1
ATOM 818 C CA . PHE A 1 105 ? -0.295 0.588 -6.060 1.00 78.81 105 PHE A CA 1
ATOM 819 C C . PHE A 1 105 ? -0.467 0.036 -4.645 1.00 78.81 105 PHE A C 1
ATOM 821 O O . PHE A 1 105 ? -1.552 -0.429 -4.299 1.00 78.81 105 PHE A O 1
ATOM 828 N N . ALA A 1 106 ? 0.562 0.142 -3.802 1.00 78.00 106 ALA A N 1
ATOM 829 C CA . ALA A 1 106 ? 0.536 -0.358 -2.429 1.00 78.00 106 ALA A CA 1
ATOM 830 C C . ALA A 1 106 ? -0.586 0.280 -1.591 1.00 78.00 106 ALA A C 1
ATOM 832 O O . ALA A 1 106 ? -1.217 -0.399 -0.778 1.00 78.00 106 ALA A O 1
ATOM 833 N N . THR A 1 107 ? -0.877 1.567 -1.804 1.00 76.38 107 THR A N 1
ATOM 834 C CA . THR A 1 107 ? -2.000 2.246 -1.139 1.00 76.38 107 THR A CA 1
ATOM 835 C C . THR A 1 107 ? -3.355 1.811 -1.701 1.00 76.38 107 THR A C 1
ATOM 837 O O . THR A 1 107 ? -4.268 1.550 -0.919 1.00 76.38 107 THR A O 1
ATOM 840 N N . ASN A 1 108 ? -3.493 1.633 -3.020 1.00 80.62 108 ASN A N 1
ATOM 841 C CA . ASN A 1 108 ? -4.723 1.118 -3.636 1.00 80.62 108 ASN A CA 1
ATOM 842 C C . ASN A 1 108 ? -5.032 -0.329 -3.199 1.00 80.62 108 ASN A C 1
ATOM 844 O O . ASN A 1 108 ? -6.191 -0.695 -2.996 1.00 80.62 108 ASN A O 1
ATOM 848 N N . MET A 1 109 ? -3.997 -1.136 -2.951 1.00 78.38 109 MET A N 1
ATOM 849 C CA . MET A 1 109 ? -4.128 -2.504 -2.443 1.00 78.38 109 MET A CA 1
ATOM 850 C C . MET A 1 109 ? -4.792 -2.600 -1.065 1.00 78.38 109 MET A C 1
ATOM 852 O O . MET A 1 109 ? -5.277 -3.676 -0.710 1.00 78.38 109 MET A O 1
ATOM 856 N N . LEU A 1 110 ? -4.884 -1.504 -0.297 1.00 80.06 110 LEU A N 1
ATOM 857 C CA . LEU A 1 110 ? -5.665 -1.488 0.945 1.00 80.06 110 LEU A CA 1
ATOM 858 C C . LEU A 1 110 ? -7.128 -1.890 0.713 1.00 80.06 110 LEU A C 1
ATOM 860 O O . LEU A 1 110 ? -7.756 -2.439 1.616 1.00 80.06 110 LEU A O 1
ATOM 864 N N . ARG A 1 111 ? -7.651 -1.706 -0.507 1.00 81.12 111 ARG A N 1
ATOM 865 C CA . ARG A 1 111 ? -8.994 -2.152 -0.907 1.00 81.12 111 ARG A CA 1
ATOM 866 C C . ARG A 1 111 ? -9.183 -3.671 -0.876 1.00 81.12 111 ARG A C 1
ATOM 868 O O . ARG A 1 111 ? -10.322 -4.120 -0.807 1.00 81.12 111 ARG A O 1
ATOM 875 N N . LEU A 1 112 ? -8.109 -4.466 -0.903 1.00 78.88 112 LEU A N 1
ATOM 876 C CA . LEU A 1 112 ? -8.208 -5.923 -0.758 1.00 78.88 112 LEU A CA 1
ATOM 877 C C . LEU A 1 112 ? -8.617 -6.345 0.658 1.00 78.88 112 LEU A C 1
ATOM 879 O O . LEU A 1 112 ? -9.205 -7.416 0.851 1.00 78.88 112 LEU A O 1
ATOM 883 N N . PHE A 1 113 ? -8.317 -5.525 1.664 1.00 82.81 113 PHE A N 1
ATOM 884 C CA . PHE A 1 113 ? -8.729 -5.790 3.036 1.00 82.81 113 PHE A CA 1
ATOM 885 C C . PHE A 1 113 ? -10.218 -5.454 3.235 1.00 82.81 113 PHE A C 1
ATOM 887 O O . PHE A 1 113 ? -10.751 -4.589 2.539 1.00 82.81 113 PHE A O 1
ATOM 894 N N . PRO A 1 114 ? -10.925 -6.147 4.151 1.00 82.38 114 PRO A N 1
ATOM 895 C CA . PRO A 1 114 ? -12.314 -5.811 4.464 1.00 82.38 114 PRO A CA 1
ATOM 896 C C . PRO A 1 114 ? -12.392 -4.373 4.991 1.00 82.38 114 PRO A C 1
ATOM 898 O O . PRO A 1 114 ? -11.619 -4.002 5.880 1.00 82.38 114 PRO A O 1
ATOM 901 N N . GLN A 1 115 ? -13.279 -3.561 4.410 1.00 82.75 115 GLN A N 1
ATOM 902 C CA . GLN A 1 115 ? -13.356 -2.119 4.676 1.00 82.75 115 GLN A CA 1
ATOM 903 C C . GLN A 1 115 ? -13.680 -1.821 6.142 1.00 82.75 115 GLN A C 1
ATOM 905 O O . GLN A 1 115 ? -13.243 -0.801 6.674 1.00 82.75 115 GLN A O 1
ATOM 910 N N . GLU A 1 116 ? -14.376 -2.737 6.810 1.00 81.50 116 GLU A N 1
ATOM 911 C CA . GLU A 1 116 ? -14.740 -2.649 8.221 1.00 81.50 116 GLU A CA 1
ATOM 912 C C . GLU A 1 116 ? -13.478 -2.572 9.093 1.00 81.50 116 GLU A C 1
ATOM 914 O O . GLU A 1 116 ? -13.328 -1.657 9.900 1.00 81.50 116 GLU A O 1
ATOM 919 N N . PHE A 1 117 ? -12.512 -3.469 8.860 1.00 84.38 117 PHE A N 1
ATOM 920 C CA . PHE A 1 117 ? -11.260 -3.491 9.621 1.00 84.38 117 PHE A CA 1
ATOM 921 C C . PHE A 1 117 ? -10.313 -2.367 9.211 1.00 84.38 117 PHE A C 1
ATOM 923 O O . PHE A 1 117 ? -9.606 -1.821 10.055 1.00 84.38 117 PHE A O 1
ATOM 930 N N . VAL A 1 118 ? -10.275 -2.007 7.923 1.00 83.06 118 VAL A N 1
ATOM 931 C CA . VAL A 1 118 ? -9.456 -0.876 7.459 1.00 83.06 118 VAL A CA 1
ATOM 932 C C . VAL A 1 118 ? -9.906 0.406 8.151 1.00 83.06 118 VAL A C 1
ATOM 934 O O . VAL A 1 118 ? -9.059 1.128 8.667 1.00 83.06 118 VAL A O 1
ATOM 937 N N . THR A 1 119 ? -11.216 0.647 8.225 1.00 82.75 119 THR A N 1
ATOM 938 C CA . THR A 1 119 ? -11.793 1.829 8.877 1.00 82.75 119 THR A CA 1
ATOM 939 C C . THR A 1 119 ? -11.543 1.814 10.383 1.00 82.75 119 THR A C 1
ATOM 941 O O . THR A 1 119 ? -11.032 2.798 10.908 1.00 82.75 119 THR A O 1
ATOM 944 N N . GLU A 1 120 ? -11.779 0.685 11.065 1.00 82.88 120 GLU A N 1
ATOM 945 C CA . GLU A 1 120 ? -11.501 0.524 12.505 1.00 82.88 120 GLU A CA 1
ATOM 946 C C . GLU A 1 120 ? -10.030 0.838 12.835 1.00 82.88 120 GLU A C 1
ATOM 948 O O . GLU A 1 120 ? -9.720 1.637 13.723 1.00 82.88 120 GLU A O 1
ATOM 953 N N . HIS A 1 121 ? -9.087 0.246 12.096 1.00 82.56 121 HIS A N 1
ATOM 954 C CA . HIS A 1 121 ? -7.660 0.491 12.321 1.00 82.56 121 HIS A CA 1
ATOM 955 C C . HIS A 1 121 ? -7.233 1.896 11.894 1.00 82.56 121 HIS A C 1
ATOM 957 O O . HIS A 1 121 ? -6.328 2.461 12.510 1.00 82.56 121 HIS A O 1
ATOM 963 N N . TYR A 1 122 ? -7.871 2.472 10.874 1.00 81.38 122 TYR A N 1
ATOM 964 C CA . TYR A 1 122 ? -7.630 3.845 10.444 1.00 81.38 122 TYR A CA 1
ATOM 965 C C . TYR A 1 122 ? -8.077 4.837 11.522 1.00 81.38 122 TYR A C 1
ATOM 967 O O . TYR A 1 122 ? -7.278 5.666 11.950 1.00 81.38 122 TYR A O 1
ATOM 975 N N . GLU A 1 123 ? -9.291 4.722 12.054 1.00 80.25 123 GLU A N 1
ATOM 976 C CA . GLU A 1 123 ? -9.753 5.573 13.156 1.00 80.25 123 GLU A CA 1
ATOM 977 C C . GLU A 1 123 ? -8.837 5.451 14.379 1.00 80.25 123 GLU A C 1
ATOM 979 O O . GLU A 1 123 ? -8.366 6.461 14.904 1.00 80.25 123 GLU A O 1
ATOM 984 N N . ASN A 1 124 ? -8.442 4.231 14.743 1.00 79.81 124 ASN A N 1
ATOM 985 C CA . ASN A 1 124 ? -7.517 3.989 15.853 1.00 79.81 124 ASN A CA 1
ATOM 986 C C . ASN A 1 124 ? -6.091 4.535 15.634 1.00 79.81 124 ASN A C 1
ATOM 988 O O . ASN A 1 124 ? -5.330 4.663 16.589 1.00 79.81 124 ASN A O 1
ATOM 992 N N . ILE A 1 125 ? -5.654 4.796 14.399 1.00 79.31 125 ILE A N 1
ATOM 993 C CA . ILE A 1 125 ? -4.312 5.350 14.115 1.00 79.31 125 ILE A CA 1
ATOM 994 C C . ILE A 1 125 ? -4.370 6.862 13.890 1.00 79.31 125 ILE A C 1
ATOM 996 O O . ILE A 1 125 ? -3.423 7.574 14.237 1.00 79.31 125 ILE A O 1
ATOM 1000 N N . PHE A 1 126 ? -5.448 7.354 13.284 1.00 74.25 126 PHE A N 1
ATOM 1001 C CA . PHE A 1 126 ? -5.551 8.725 12.796 1.00 74.25 126 PHE A CA 1
ATOM 1002 C C . PHE A 1 126 ? -6.437 9.624 13.675 1.00 74.25 126 PHE A C 1
ATOM 1004 O O . PHE A 1 126 ? -6.191 10.830 13.697 1.00 74.25 126 PHE A O 1
ATOM 1011 N N . HIS A 1 127 ? -7.395 9.081 14.438 1.00 68.62 127 HIS A N 1
ATOM 1012 C CA . HIS A 1 127 ? -8.280 9.851 15.330 1.00 68.62 127 HIS A CA 1
ATOM 1013 C C . HIS A 1 127 ? -7.908 9.800 16.816 1.00 68.62 127 HIS A C 1
ATOM 1015 O O . HIS A 1 127 ? -8.311 10.692 17.561 1.00 68.62 127 HIS A O 1
ATOM 1021 N N . ASP A 1 128 ? -7.064 8.862 17.245 1.00 58.06 128 ASP A N 1
ATOM 1022 C CA . ASP A 1 128 ? -6.633 8.753 18.651 1.00 58.06 128 ASP A CA 1
ATOM 1023 C C . ASP A 1 128 ? -5.811 9.973 19.141 1.00 58.06 128 ASP A C 1
ATOM 1025 O O . ASP A 1 128 ? -5.633 10.190 20.333 1.00 58.06 128 ASP A O 1
ATOM 1029 N N . GLY A 1 129 ? -5.366 10.843 18.224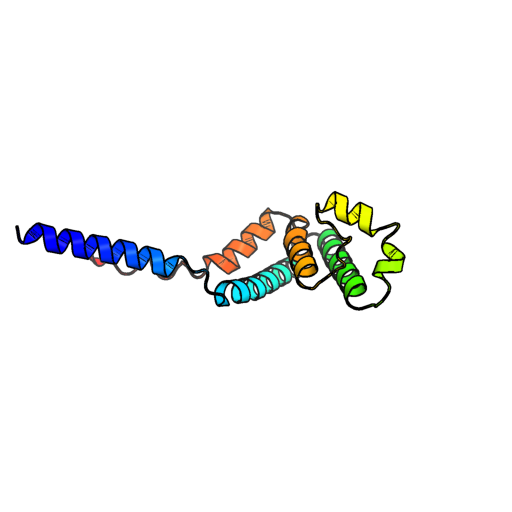 1.00 48.19 129 GLY A N 1
ATOM 1030 C CA . GLY A 1 129 ? -4.734 12.131 18.543 1.00 48.19 129 GLY A CA 1
ATOM 1031 C C . GLY A 1 129 ? -5.697 13.311 18.758 1.00 48.19 129 GLY A C 1
ATOM 1032 O O . GLY A 1 129 ? -5.232 14.398 19.092 1.00 48.19 129 GLY A O 1
ATOM 1033 N N . LYS A 1 130 ? -7.015 13.148 18.551 1.00 46.78 130 LYS A N 1
ATOM 1034 C CA . LYS A 1 130 ? -8.016 14.229 18.703 1.00 46.78 130 LYS A CA 1
ATOM 1035 C C . LYS A 1 130 ? -8.746 14.248 20.048 1.00 46.78 130 LYS A C 1
ATOM 1037 O O . LYS A 1 130 ? -9.455 15.212 20.314 1.00 46.78 130 LYS A O 1
ATOM 1042 N N . LYS A 1 131 ? -8.553 13.257 20.922 1.00 47.03 131 LYS A N 1
ATOM 1043 C CA . LYS A 1 131 ? -9.213 13.220 22.242 1.00 47.03 131 LYS A CA 1
ATOM 1044 C C . LYS A 1 131 ? -8.654 14.216 23.277 1.00 47.03 131 LYS A C 1
ATOM 1046 O O . LYS A 1 131 ? -9.078 14.179 24.420 1.00 47.03 131 LYS A O 1
ATOM 1051 N N . VAL A 1 132 ? -7.723 15.104 22.909 1.00 50.34 132 VAL A N 1
ATOM 1052 C CA . VAL A 1 132 ? -6.991 15.965 23.868 1.00 50.34 132 VAL A CA 1
ATOM 1053 C C . VAL A 1 132 ? -7.468 17.433 23.891 1.00 50.34 132 VAL A C 1
ATOM 1055 O O . VAL A 1 132 ? -6.986 18.208 24.704 1.00 50.34 132 VAL A O 1
ATOM 1058 N N . TYR A 1 133 ? -8.442 17.846 23.066 1.00 47.59 133 TYR A N 1
ATOM 1059 C CA . TYR A 1 133 ? -8.866 19.264 22.996 1.00 47.59 133 TYR A CA 1
ATOM 1060 C C . TYR A 1 133 ? -10.379 19.504 23.084 1.00 47.59 133 TYR A C 1
ATOM 1062 O O . TYR A 1 133 ? -10.879 20.491 22.552 1.00 47.59 133 TYR A O 1
ATOM 1070 N N . ILE A 1 134 ? -11.116 18.624 23.759 1.00 50.84 134 ILE A N 1
ATOM 1071 C CA . ILE A 1 134 ? -12.496 18.903 24.184 1.00 50.84 134 ILE A CA 1
ATOM 1072 C C . ILE A 1 134 ? -12.618 18.438 25.635 1.00 50.84 134 ILE A C 1
ATOM 1074 O O . ILE A 1 134 ? -13.183 17.385 25.886 1.00 50.84 134 ILE A O 1
ATOM 1078 N N . ASP A 1 135 ? -11.971 19.141 26.571 1.00 50.81 135 ASP A N 1
ATOM 1079 C CA . ASP A 1 135 ? -12.281 18.946 28.003 1.00 50.81 135 ASP A CA 1
ATOM 1080 C C . ASP A 1 135 ? -11.811 20.066 28.955 1.00 50.81 135 ASP A C 1
ATOM 1082 O O . ASP A 1 135 ? -11.918 19.916 30.166 1.00 50.81 135 ASP A O 1
ATOM 1086 N N . ALA A 1 136 ? -11.289 21.200 28.464 1.00 53.38 136 ALA A N 1
ATOM 1087 C CA . ALA A 1 136 ? -10.731 22.228 29.357 1.00 53.38 136 ALA A CA 1
ATOM 1088 C C . ALA A 1 136 ? -11.539 23.537 29.443 1.00 53.38 136 ALA A C 1
ATOM 1090 O O . ALA A 1 136 ? -1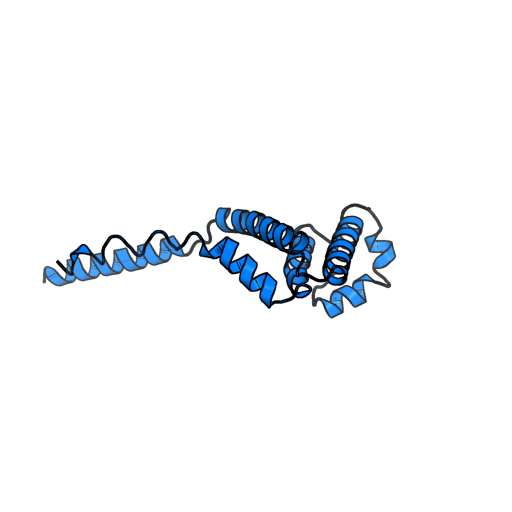1.553 24.143 30.505 1.00 53.38 136 ALA A O 1
ATOM 1091 N N . GLU A 1 137 ? -12.232 23.976 28.385 1.00 54.81 137 GLU A N 1
ATOM 1092 C CA . GLU A 1 137 ? -12.907 25.295 28.391 1.00 54.81 137 GLU A CA 1
ATOM 1093 C C . GLU A 1 137 ? -14.429 25.244 28.617 1.00 54.81 137 GLU A C 1
ATOM 1095 O O . GLU A 1 137 ? -15.035 26.275 28.896 1.00 54.81 137 GLU A O 1
ATOM 1100 N N . GLU A 1 138 ? -15.068 24.072 28.542 1.00 54.34 138 GLU A N 1
ATOM 1101 C CA . GLU A 1 138 ? -16.539 23.970 28.621 1.00 54.34 138 GLU A CA 1
ATOM 1102 C C . GLU A 1 138 ? -17.062 23.732 30.055 1.00 54.34 138 GLU A C 1
ATOM 1104 O O . GLU A 1 138 ? -18.207 24.051 30.367 1.00 54.34 138 GLU A O 1
ATOM 1109 N N . TRP A 1 139 ? -16.207 23.266 30.973 1.00 53.34 139 TRP A N 1
ATOM 1110 C CA . TRP A 1 139 ? -16.583 23.001 32.371 1.00 53.34 139 TRP A CA 1
ATOM 1111 C C . TRP A 1 139 ? -16.566 24.237 33.282 1.00 53.34 139 TRP A C 1
ATOM 1113 O O . TRP A 1 139 ? -17.172 24.211 34.353 1.00 53.34 139 TRP A O 1
ATOM 1123 N N . GLU A 1 140 ? -15.909 25.326 32.875 1.00 57.44 140 GLU A N 1
ATOM 1124 C CA . GLU A 1 140 ? -15.809 26.561 33.673 1.00 57.44 140 GLU A CA 1
ATOM 1125 C C . GLU A 1 140 ? -16.969 27.539 33.436 1.00 57.44 140 GLU A C 1
ATOM 1127 O O . GLU A 1 140 ? -17.172 28.446 34.235 1.00 57.44 140 GLU A O 1
ATOM 1132 N N . GLN A 1 141 ? -17.776 27.341 32.387 1.00 53.19 141 GLN A N 1
ATOM 1133 C CA . GLN A 1 141 ? -18.955 28.179 32.116 1.00 53.19 141 GLN A CA 1
ATOM 1134 C C . GLN A 1 141 ? -20.242 27.678 32.788 1.00 53.19 141 GLN A C 1
ATOM 1136 O O . GLN A 1 141 ? -21.268 28.352 32.727 1.00 53.19 141 GLN A O 1
ATOM 1141 N N . LEU A 1 142 ? -20.199 26.508 33.431 1.00 56.94 142 LEU A N 1
ATOM 1142 C CA . LEU A 1 142 ? -21.342 25.895 34.117 1.00 56.94 142 LEU A CA 1
ATOM 1143 C C . LEU A 1 142 ? -21.217 25.924 35.650 1.00 56.94 142 LEU A C 1
ATOM 1145 O O . LEU A 1 142 ? -21.953 25.205 36.329 1.00 56.94 142 LEU A O 1
ATOM 1149 N N . ARG A 1 143 ? -20.308 26.737 36.203 1.00 49.47 143 ARG A N 1
ATOM 1150 C CA . ARG A 1 143 ? -20.162 26.935 37.650 1.00 49.47 143 ARG A CA 1
ATOM 1151 C C . ARG A 1 143 ? -20.334 28.397 38.045 1.00 49.47 143 ARG A C 1
ATOM 1153 O O . ARG A 1 143 ? -19.796 29.266 37.329 1.00 49.47 143 ARG A O 1
#

Sequence (143 aa):
MMQERTRRAGQQAKKQAVHLLRHPKRLEILFHFIKTGKLVKRLLVDRRVPALRKVAFGGVVAFLLALLLIPDLEVLLAGTVLPVIGEVLGIPLDAGLDWAVFALFATNMLRLFPQEFVTEHYENIFHDGKKVYIDAEEWEQLR

Organism: NCBI:txid2778364

Secondary structure (DSSP, 8-state):
-HHHHHHHHHHHHHHHHHHHTTS--HHHHHHHHHHHHHHHHHHHH-TTS-HHHHHHHHHHHHHHHHHHHSTTHHHHHTTTTHHHHHHHHT--GGG---HHHHHHHHHHGGGGS-HHHHHHHHHHHHTTTSTTSSSSSSSSTT-

Radius of gyration: 23.47 Å; chains: 1; bounding box: 38×71×61 Å

Foldseek 3Di:
DVVVVVVVVVVVVVVVVVVVVPDPDPVVVVVVVVLVVVLLVCLLPDPPWDPVLNCVLVVVLVVLVCQVPPPCPCVVCVVPPQVVVCVVLVHPCVVPRDPVNSVVVNVVSLVSTDVVSSVVSCCVRPVVVPPPPPDDPPVVVVD